Protein AF-A0A7Z7NB72-F1 (afdb_monomer_lite)

Foldseek 3Di:
DDDDDDDDDDDDDDDDDDDPPPPPPPPDPPPPPCPLCVLQAEPEDDPDLQSVLVSVLQVCLSVLVLVVNLLQADQQRLVVQPPVDPVCSVVSSVSSSVVSVQWFNHKYFHYKDWDDDPPPPADVVQQWTKIFTDIRTDTPDDDDVPDDDFARMWIWGDHPPDPDDRIHGHDGHNGD

Structure (mmCIF, N/CA/C/O backbone):
data_AF-A0A7Z7NB72-F1
#
_entry.id   AF-A0A7Z7NB72-F1
#
loop_
_atom_site.group_PDB
_atom_site.id
_atom_site.type_symbol
_atom_site.label_atom_id
_atom_site.label_alt_id
_atom_site.label_comp_id
_atom_site.label_asym_id
_atom_site.label_entity_id
_atom_site.label_seq_id
_atom_site.pdbx_PDB_ins_code
_atom_site.Cartn_x
_atom_site.Cartn_y
_atom_site.Cartn_z
_atom_site.occupancy
_atom_site.B_iso_or_equiv
_atom_site.auth_seq_id
_atom_site.auth_comp_id
_atom_site.auth_asym_id
_atom_site.auth_atom_id
_atom_site.pdbx_PDB_model_num
ATOM 1 N N . MET A 1 1 ? 93.746 -17.803 -23.863 1.00 38.53 1 MET A N 1
ATOM 2 C CA . MET A 1 1 ? 93.577 -16.350 -24.074 1.00 38.53 1 MET A CA 1
ATOM 3 C C . MET A 1 1 ? 92.164 -15.978 -23.646 1.00 38.53 1 MET A C 1
ATOM 5 O O . MET A 1 1 ? 91.247 -16.579 -24.179 1.00 38.53 1 MET A O 1
ATOM 9 N N . LEU A 1 2 ? 92.059 -15.039 -22.692 1.00 42.00 2 LEU A N 1
ATOM 10 C CA . LEU A 1 2 ? 90.871 -14.350 -22.143 1.00 42.00 2 LEU A CA 1
ATOM 11 C C . LEU A 1 2 ? 89.810 -15.223 -21.430 1.00 42.00 2 LEU A C 1
ATOM 13 O O . LEU A 1 2 ? 89.151 -16.027 -22.067 1.00 42.00 2 LEU A O 1
ATOM 17 N N . ASP A 1 3 ? 89.646 -15.233 -20.101 1.00 41.72 3 ASP A N 1
ATOM 18 C CA . ASP A 1 3 ? 89.521 -14.166 -19.077 1.00 41.72 3 ASP A CA 1
ATOM 19 C C . ASP A 1 3 ? 88.129 -13.498 -19.048 1.00 41.72 3 ASP A C 1
ATOM 21 O O . ASP A 1 3 ? 87.806 -12.693 -19.920 1.00 41.72 3 ASP A O 1
ATOM 25 N N . ARG A 1 4 ? 87.311 -13.868 -18.044 1.00 48.84 4 ARG A N 1
ATOM 26 C CA . ARG A 1 4 ? 86.607 -12.980 -17.081 1.00 48.84 4 ARG A CA 1
ATOM 27 C C . ARG A 1 4 ? 85.542 -13.780 -16.307 1.00 48.84 4 ARG A C 1
ATOM 29 O O . ARG A 1 4 ? 84.587 -14.266 -16.890 1.00 48.84 4 ARG A O 1
ATOM 36 N N . TYR A 1 5 ? 85.764 -14.150 -15.047 1.00 45.50 5 TYR A N 1
ATOM 37 C CA . TYR A 1 5 ? 85.642 -13.374 -13.798 1.00 45.50 5 TYR A CA 1
ATOM 38 C C . TYR A 1 5 ? 84.216 -13.225 -13.217 1.00 45.50 5 TYR A C 1
ATOM 40 O O . TYR A 1 5 ? 83.403 -12.456 -13.710 1.00 45.50 5 TYR A O 1
ATOM 48 N N . ARG A 1 6 ? 84.076 -13.841 -12.027 1.00 44.00 6 ARG A N 1
ATOM 49 C CA . ARG A 1 6 ? 83.353 -13.418 -10.805 1.00 44.00 6 ARG A CA 1
ATOM 50 C C . ARG A 1 6 ? 81.825 -13.504 -10.731 1.00 44.00 6 ARG A C 1
ATOM 52 O O . ARG A 1 6 ? 81.113 -12.776 -11.402 1.00 44.00 6 ARG A O 1
ATOM 59 N N . GLY A 1 7 ? 81.360 -14.206 -9.688 1.00 39.31 7 GLY A N 1
ATOM 60 C CA . GLY A 1 7 ? 80.044 -13.920 -9.110 1.00 39.31 7 GLY A CA 1
ATOM 61 C C . GLY A 1 7 ? 79.504 -14.845 -8.014 1.00 39.31 7 GLY A C 1
ATOM 62 O O . GLY A 1 7 ? 78.397 -15.320 -8.166 1.00 39.31 7 GLY A O 1
ATOM 63 N N . ARG A 1 8 ? 80.256 -15.051 -6.920 1.00 44.59 8 ARG A N 1
ATOM 64 C CA . ARG A 1 8 ? 79.807 -15.419 -5.548 1.00 44.59 8 ARG A CA 1
ATOM 65 C C . ARG A 1 8 ? 78.876 -16.635 -5.313 1.00 44.59 8 ARG A C 1
ATOM 67 O O . ARG A 1 8 ? 77.673 -16.599 -5.530 1.00 44.59 8 ARG A O 1
ATOM 74 N N . LEU A 1 9 ? 79.468 -17.624 -4.634 1.00 41.56 9 LEU A N 1
ATOM 75 C CA . LEU A 1 9 ? 78.846 -18.536 -3.665 1.00 41.56 9 LEU A CA 1
ATOM 76 C C . LEU A 1 9 ? 77.970 -17.796 -2.642 1.00 41.56 9 LEU A C 1
ATOM 78 O O . LEU A 1 9 ? 78.471 -16.857 -2.027 1.00 41.56 9 LEU A O 1
ATOM 82 N N . VAL A 1 10 ? 76.779 -18.328 -2.353 1.00 42.00 10 VAL A N 1
ATOM 83 C CA . VAL A 1 10 ? 76.343 -18.642 -0.979 1.00 42.00 10 VAL A CA 1
ATOM 84 C C . VAL A 1 10 ? 75.443 -19.878 -1.038 1.00 42.00 10 VAL A C 1
ATOM 86 O O . VAL A 1 10 ? 74.348 -19.841 -1.592 1.00 42.00 10 VAL A O 1
ATOM 89 N N . ALA A 1 11 ? 75.920 -20.973 -0.451 1.00 40.16 11 ALA A N 1
ATOM 90 C CA . ALA A 1 11 ? 75.100 -22.100 -0.042 1.00 40.16 11 ALA A CA 1
ATOM 91 C C . ALA A 1 11 ? 74.606 -21.838 1.386 1.00 40.16 11 ALA A C 1
ATOM 93 O O . ALA A 1 11 ? 75.428 -21.599 2.267 1.00 40.16 11 ALA A O 1
ATOM 94 N N . ILE A 1 12 ? 73.296 -21.920 1.620 1.00 38.47 12 ILE A N 1
ATOM 95 C CA . ILE A 1 12 ? 72.735 -22.226 2.940 1.00 38.47 12 ILE A CA 1
ATOM 96 C C . ILE A 1 12 ? 71.588 -23.205 2.709 1.00 38.47 12 ILE A C 1
ATOM 98 O O . ILE A 1 12 ? 70.560 -22.861 2.132 1.00 38.47 12 ILE A O 1
ATOM 102 N N . ALA A 1 13 ? 71.799 -24.439 3.153 1.00 42.28 13 ALA A N 1
ATOM 103 C CA . ALA A 1 13 ? 70.762 -25.431 3.352 1.00 42.28 13 ALA A CA 1
ATOM 104 C C . ALA A 1 13 ? 70.458 -25.486 4.851 1.00 42.28 13 ALA A C 1
ATOM 106 O O . ALA A 1 13 ? 71.366 -25.784 5.619 1.00 42.28 13 ALA A O 1
ATOM 107 N N . VAL A 1 14 ? 69.208 -25.242 5.256 1.00 44.94 14 VAL A N 1
ATOM 108 C CA . VAL A 1 14 ? 68.625 -25.800 6.488 1.00 44.94 14 VAL A CA 1
ATOM 109 C C . VAL A 1 14 ? 67.142 -26.069 6.239 1.00 44.94 14 VAL A C 1
ATOM 111 O O . VAL A 1 14 ? 66.425 -25.253 5.666 1.00 44.94 14 VAL A O 1
ATOM 114 N N . ALA A 1 15 ? 66.733 -27.270 6.628 1.00 39.50 15 ALA A N 1
ATOM 115 C CA . ALA A 1 15 ? 65.453 -27.900 6.375 1.00 39.50 15 ALA A CA 1
ATOM 116 C C . ALA A 1 15 ? 64.377 -27.589 7.435 1.00 39.50 15 ALA A C 1
ATOM 118 O O . ALA A 1 15 ? 64.687 -27.215 8.561 1.00 39.50 15 ALA A O 1
ATOM 119 N N . ALA A 1 16 ? 63.142 -27.933 7.047 1.00 38.59 16 ALA A N 1
ATOM 120 C CA . ALA A 1 16 ? 62.007 -28.371 7.867 1.00 38.59 16 ALA A CA 1
ATOM 121 C C . ALA A 1 16 ? 61.227 -27.322 8.684 1.00 38.59 16 ALA A C 1
ATOM 123 O O . ALA A 1 16 ? 61.674 -26.859 9.723 1.00 38.59 16 ALA A O 1
ATOM 124 N N . MET A 1 17 ? 59.957 -27.110 8.321 1.00 37.25 17 MET A N 1
ATOM 125 C CA . MET A 1 17 ? 58.839 -27.677 9.089 1.00 37.25 17 MET A CA 1
ATOM 126 C C . MET A 1 17 ? 57.509 -27.520 8.348 1.00 37.25 17 MET A C 1
ATOM 128 O O . MET A 1 17 ? 57.221 -26.519 7.702 1.00 37.25 17 MET A O 1
ATOM 132 N N . ILE A 1 18 ? 56.727 -28.585 8.452 1.00 46.09 18 ILE A N 1
ATOM 133 C CA . ILE A 1 18 ? 55.396 -28.800 7.906 1.00 46.09 18 ILE A CA 1
ATOM 134 C C . ILE A 1 18 ? 54.395 -27.887 8.620 1.00 46.09 18 ILE A C 1
ATOM 136 O O . ILE A 1 18 ? 54.287 -27.936 9.841 1.00 46.09 18 ILE A O 1
ATOM 140 N N . LEU A 1 19 ? 53.592 -27.148 7.857 1.00 40.88 19 LEU A N 1
ATOM 141 C CA . LEU A 1 19 ? 52.236 -26.784 8.260 1.00 40.88 19 LEU A CA 1
ATOM 142 C C . LEU A 1 19 ? 51.351 -26.868 7.021 1.00 40.88 19 LEU A C 1
ATOM 144 O O . LEU A 1 19 ? 51.209 -25.937 6.232 1.00 40.88 19 LEU A O 1
ATOM 148 N N . SER A 1 20 ? 50.808 -28.066 6.845 1.00 36.78 20 SER A N 1
ATOM 149 C CA . SER A 1 20 ? 49.710 -28.382 5.949 1.00 36.78 20 SER A CA 1
ATOM 150 C C . SER A 1 20 ? 48.506 -27.531 6.354 1.00 36.78 20 SER A C 1
ATOM 152 O O . SER A 1 20 ? 47.710 -27.935 7.199 1.00 36.78 20 SER A O 1
ATOM 154 N N . ILE A 1 21 ? 48.365 -26.335 5.781 1.00 47.28 21 ILE A N 1
ATOM 155 C CA . ILE A 1 21 ? 47.086 -25.630 5.816 1.00 47.28 21 ILE A CA 1
ATOM 156 C C . ILE A 1 21 ? 46.188 -26.394 4.853 1.00 47.28 21 ILE A C 1
ATOM 158 O O . ILE A 1 21 ? 46.214 -26.193 3.639 1.00 47.28 21 ILE A O 1
ATOM 162 N N . GLY A 1 22 ? 45.452 -27.349 5.418 1.00 38.72 22 GLY A N 1
ATOM 163 C CA . GLY A 1 22 ? 44.346 -27.994 4.744 1.00 38.72 22 GLY A CA 1
ATOM 164 C C . GLY A 1 22 ? 43.387 -26.911 4.281 1.00 38.72 22 GLY A C 1
ATOM 165 O O . GLY A 1 22 ? 42.684 -26.302 5.086 1.00 38.72 22 GLY A O 1
ATOM 166 N N . VAL A 1 23 ? 43.355 -26.672 2.972 1.00 39.78 23 VAL A N 1
ATOM 167 C CA . VAL A 1 23 ? 42.199 -26.061 2.330 1.00 39.78 23 VAL A CA 1
ATOM 168 C C . VAL A 1 23 ? 41.102 -27.114 2.409 1.00 39.78 23 VAL A C 1
ATOM 170 O O . VAL A 1 23 ? 40.887 -27.901 1.491 1.00 39.78 23 VAL A O 1
ATOM 173 N N . SER A 1 24 ? 40.435 -27.163 3.558 1.00 42.28 24 SER A N 1
ATOM 174 C CA . SER A 1 24 ? 39.128 -27.783 3.680 1.00 42.28 24 SER A CA 1
ATOM 175 C C . SER A 1 24 ? 38.168 -26.907 2.886 1.00 42.28 24 SER A C 1
ATOM 177 O O . SER A 1 24 ? 37.484 -26.045 3.432 1.00 42.28 24 SER A O 1
ATOM 179 N N . ALA A 1 25 ? 38.153 -27.100 1.566 1.00 43.03 25 ALA A N 1
ATOM 180 C CA . ALA A 1 25 ? 37.029 -26.721 0.736 1.00 43.03 25 ALA A CA 1
ATOM 181 C C . ALA A 1 25 ? 35.843 -27.572 1.207 1.00 43.03 25 ALA A C 1
ATOM 183 O O . ALA A 1 25 ? 35.620 -28.688 0.741 1.00 43.03 25 ALA A O 1
ATOM 184 N N . LEU A 1 26 ? 35.128 -27.055 2.207 1.00 40.53 26 LEU A N 1
ATOM 185 C CA . LEU A 1 26 ? 33.840 -27.561 2.650 1.00 40.53 26 LEU A CA 1
ATOM 186 C C . LEU A 1 26 ? 32.840 -27.364 1.506 1.00 40.53 26 LEU A C 1
ATOM 188 O O . LEU A 1 26 ? 32.118 -26.375 1.418 1.00 40.53 26 LEU A O 1
ATOM 192 N N . LEU A 1 27 ? 32.798 -28.353 0.618 1.00 45.72 27 LEU A N 1
ATOM 193 C CA . LEU A 1 27 ? 31.614 -28.719 -0.144 1.00 45.72 27 LEU A CA 1
ATOM 194 C C . LEU A 1 27 ? 30.562 -29.245 0.842 1.00 45.72 27 LEU A C 1
ATOM 196 O O . LEU A 1 27 ? 30.427 -30.448 1.014 1.00 45.72 27 LEU A O 1
ATOM 200 N N . ALA A 1 28 ? 29.847 -28.350 1.522 1.00 41.38 28 ALA A N 1
ATOM 201 C CA . ALA A 1 28 ? 28.550 -28.636 2.139 1.00 41.38 28 ALA A CA 1
ATOM 202 C C . ALA A 1 28 ? 27.956 -27.346 2.701 1.00 41.38 28 ALA A C 1
ATOM 204 O O . ALA A 1 28 ? 28.015 -27.045 3.888 1.00 41.38 28 ALA A O 1
ATOM 205 N N . GLY A 1 29 ? 27.345 -26.591 1.810 1.00 30.12 29 GLY A N 1
ATOM 206 C CA . GLY A 1 29 ? 26.432 -25.535 2.172 1.00 30.12 29 GLY A CA 1
ATOM 207 C C . GLY A 1 29 ? 25.685 -25.183 0.916 1.00 30.12 29 GLY A C 1
ATOM 208 O O . GLY A 1 29 ? 26.045 -24.227 0.240 1.00 30.12 29 GLY A O 1
ATOM 209 N N . ARG A 1 30 ? 24.653 -25.966 0.576 1.00 40.97 30 ARG A N 1
ATOM 210 C CA . ARG A 1 30 ? 23.494 -25.372 -0.090 1.00 40.97 30 ARG A CA 1
ATOM 211 C C . ARG A 1 30 ? 23.174 -24.158 0.767 1.00 40.97 30 ARG A C 1
ATOM 213 O O . ARG A 1 30 ? 22.673 -24.336 1.875 1.00 40.97 30 ARG A O 1
ATOM 220 N N . GLY A 1 31 ? 23.600 -22.978 0.316 1.00 33.91 31 GLY A N 1
ATOM 221 C CA . GLY A 1 31 ? 23.213 -21.731 0.938 1.00 33.91 31 GLY A CA 1
ATOM 222 C C . GLY A 1 31 ? 21.714 -21.844 1.056 1.00 33.91 31 GLY A C 1
ATOM 223 O O . GLY A 1 31 ? 21.048 -22.080 0.044 1.00 33.91 31 GLY A O 1
ATOM 224 N N . ALA A 1 32 ? 21.207 -21.850 2.289 1.00 36.38 32 ALA A N 1
ATOM 225 C CA . ALA A 1 32 ? 19.787 -21.688 2.492 1.00 36.38 32 ALA A CA 1
ATOM 226 C C . ALA A 1 32 ? 19.432 -20.496 1.609 1.00 36.38 32 ALA A C 1
ATOM 228 O O . ALA A 1 32 ? 20.029 -19.428 1.780 1.00 36.38 32 ALA A O 1
ATOM 229 N N . ALA A 1 33 ? 18.605 -20.720 0.581 1.00 42.66 33 ALA A N 1
ATOM 230 C CA . ALA A 1 33 ? 18.059 -19.617 -0.181 1.00 42.66 33 ALA A CA 1
ATOM 231 C C . ALA A 1 33 ? 17.590 -18.633 0.886 1.00 42.66 33 ALA A C 1
ATOM 233 O O . ALA A 1 33 ? 16.880 -19.051 1.810 1.00 42.66 33 ALA A O 1
ATOM 234 N N . ALA A 1 34 ? 18.106 -17.399 0.854 1.00 49.25 34 ALA A N 1
ATOM 235 C CA . ALA A 1 34 ? 17.617 -16.374 1.759 1.00 49.25 34 ALA A CA 1
ATOM 236 C C . ALA A 1 34 ? 16.083 -16.477 1.737 1.00 49.25 34 ALA A C 1
ATOM 238 O O . ALA A 1 34 ? 15.551 -16.732 0.647 1.00 49.25 34 ALA A O 1
ATOM 239 N N . PRO A 1 35 ? 15.386 -16.394 2.891 1.00 55.00 35 PRO A N 1
ATOM 240 C CA . PRO A 1 35 ? 13.925 -16.421 2.887 1.00 55.00 35 PRO A CA 1
ATOM 241 C C . PRO A 1 35 ? 13.476 -15.508 1.754 1.00 55.00 35 PRO A C 1
ATOM 243 O O . PRO A 1 35 ? 14.032 -14.415 1.618 1.00 55.00 35 PRO A O 1
ATOM 246 N N . ALA A 1 36 ? 12.608 -16.000 0.873 1.00 69.12 36 ALA A N 1
ATOM 247 C CA . ALA A 1 36 ? 12.383 -15.406 -0.439 1.00 69.12 36 ALA A CA 1
ATOM 248 C C . ALA A 1 36 ? 12.017 -13.917 -0.323 1.00 69.12 36 ALA A C 1
ATOM 250 O O . ALA A 1 36 ? 12.324 -13.146 -1.216 1.00 69.12 36 ALA A O 1
ATOM 251 N N . CYS A 1 37 ? 11.465 -13.496 0.819 1.00 79.06 37 CYS A N 1
ATOM 252 C CA . CYS A 1 37 ? 11.130 -12.111 1.144 1.00 79.06 37 CYS A CA 1
ATOM 253 C C . CYS A 1 37 ? 12.066 -11.396 2.158 1.00 79.06 37 CYS A C 1
ATOM 255 O O . CYS A 1 37 ? 11.710 -10.320 2.622 1.00 79.06 37 CYS A O 1
ATOM 257 N N . ALA A 1 38 ? 13.190 -11.968 2.608 1.00 79.31 38 ALA A N 1
ATOM 258 C CA . ALA A 1 38 ? 14.112 -11.367 3.595 1.00 79.31 38 ALA A CA 1
ATOM 259 C C . ALA A 1 38 ? 13.433 -10.770 4.859 1.00 79.31 38 ALA A C 1
ATOM 261 O O . ALA A 1 38 ? 13.739 -9.653 5.275 1.00 79.31 38 ALA A O 1
ATOM 262 N N . ASN A 1 39 ? 12.481 -11.495 5.463 1.00 78.06 39 ASN A N 1
ATOM 263 C CA . ASN A 1 39 ? 11.633 -11.020 6.576 1.00 78.06 39 ASN A CA 1
ATOM 264 C C . ASN A 1 39 ? 10.830 -9.736 6.270 1.00 78.06 39 ASN A C 1
ATOM 266 O O . ASN A 1 39 ? 10.411 -9.030 7.182 1.00 78.06 39 ASN A O 1
ATOM 270 N N . GLY A 1 40 ? 10.607 -9.431 4.991 1.00 83.62 40 GLY A N 1
ATOM 271 C CA . GLY A 1 40 ? 9.853 -8.266 4.542 1.00 83.62 40 GLY A CA 1
ATOM 272 C C . GLY A 1 40 ? 10.633 -6.948 4.558 1.00 83.62 40 GLY A C 1
ATOM 273 O O . GLY A 1 40 ? 10.030 -5.883 4.418 1.00 83.62 40 GLY A O 1
ATOM 274 N N . GLN A 1 41 ? 11.957 -6.985 4.736 1.00 87.31 41 GLN A N 1
ATOM 275 C CA . GLN A 1 41 ? 12.767 -5.771 4.712 1.00 87.31 41 GLN A CA 1
ATOM 276 C C . GLN A 1 41 ? 12.880 -5.237 3.281 1.00 87.31 41 GLN A C 1
ATOM 278 O O . GLN A 1 41 ? 13.446 -5.900 2.419 1.00 87.31 41 GLN A O 1
ATOM 283 N N . SER A 1 42 ? 12.349 -4.040 3.036 1.00 89.00 42 SER A N 1
ATOM 284 C CA . SER A 1 42 ? 12.426 -3.368 1.733 1.00 89.00 42 SER A CA 1
ATOM 285 C C . SER A 1 42 ? 13.872 -3.036 1.348 1.00 89.00 42 SER A C 1
ATOM 287 O O . SER A 1 42 ? 14.618 -2.513 2.176 1.00 89.00 42 SER A O 1
ATOM 289 N N . ASP A 1 43 ? 14.229 -3.254 0.079 1.00 90.75 43 ASP A N 1
ATOM 290 C CA . ASP A 1 43 ? 15.464 -2.725 -0.527 1.00 90.75 43 ASP A CA 1
ATOM 291 C C . ASP A 1 43 ? 15.221 -1.414 -1.280 1.00 90.75 43 ASP A C 1
ATOM 293 O O . ASP A 1 43 ? 16.164 -0.683 -1.593 1.00 90.75 43 ASP A O 1
ATOM 297 N N . ALA A 1 44 ? 13.959 -1.123 -1.612 1.00 88.81 44 ALA A N 1
ATOM 298 C CA . ALA A 1 44 ? 13.609 0.097 -2.316 1.00 88.81 44 ALA A CA 1
ATOM 299 C C . ALA A 1 44 ? 14.034 1.324 -1.494 1.00 88.81 44 ALA A C 1
ATOM 301 O O . ALA A 1 44 ? 13.769 1.409 -0.294 1.00 88.81 44 ALA A O 1
ATOM 302 N N . SER A 1 45 ? 14.682 2.275 -2.166 1.00 90.00 45 SER A N 1
ATOM 303 C CA . SER A 1 45 ? 15.084 3.569 -1.612 1.00 90.00 45 SER A CA 1
ATOM 304 C C . SER A 1 45 ? 14.156 4.647 -2.179 1.00 90.00 45 SER A C 1
ATOM 306 O O . SER A 1 45 ? 14.439 5.160 -3.263 1.00 90.00 45 SER A O 1
ATOM 308 N N . PRO A 1 46 ? 13.022 4.944 -1.518 1.00 88.38 46 PRO A N 1
ATOM 309 C CA . PRO A 1 46 ? 12.032 5.878 -2.036 1.00 88.38 46 PRO A CA 1
ATOM 310 C C . PRO A 1 46 ? 12.618 7.288 -2.165 1.00 88.38 46 PRO A C 1
ATOM 312 O O . PRO A 1 46 ? 13.234 7.822 -1.245 1.00 88.38 46 PRO A O 1
ATOM 315 N N . THR A 1 47 ? 12.398 7.900 -3.321 1.00 87.00 47 THR A N 1
ATOM 316 C CA . THR A 1 47 ? 12.867 9.243 -3.689 1.00 87.00 47 THR A CA 1
ATOM 317 C C . THR A 1 47 ? 11.773 10.306 -3.579 1.00 87.00 47 THR A C 1
ATOM 319 O O . THR A 1 47 ? 12.061 11.504 -3.580 1.00 87.00 47 THR A O 1
ATOM 322 N N . GLY A 1 48 ? 10.514 9.882 -3.442 1.00 86.31 48 GLY A N 1
ATOM 323 C CA . GLY A 1 48 ? 9.353 10.756 -3.316 1.00 86.31 48 GLY A CA 1
ATOM 324 C C . GLY A 1 48 ? 8.292 10.197 -2.371 1.00 86.31 48 GLY A C 1
ATOM 325 O O . GLY A 1 48 ? 8.290 9.016 -2.027 1.00 86.31 48 GLY A O 1
ATOM 326 N N . LYS A 1 49 ? 7.347 11.053 -1.959 1.00 86.75 49 LYS A N 1
ATOM 327 C CA . LYS A 1 49 ? 6.308 10.676 -0.985 1.00 86.75 49 LYS A CA 1
ATOM 328 C C . LYS A 1 49 ? 5.393 9.540 -1.477 1.00 86.75 49 LYS A C 1
ATOM 330 O O . LYS A 1 49 ? 4.951 8.740 -0.659 1.00 86.75 49 LYS A O 1
ATOM 335 N N . GLY A 1 50 ? 5.117 9.461 -2.784 1.00 87.88 50 GLY A N 1
ATOM 336 C CA . GLY A 1 50 ? 4.323 8.374 -3.377 1.00 87.88 50 GLY A CA 1
ATOM 337 C C . GLY A 1 50 ? 5.034 7.016 -3.323 1.00 87.88 50 GLY A C 1
ATOM 338 O O . GLY A 1 50 ? 4.416 5.991 -3.064 1.00 87.88 50 GLY A O 1
ATOM 339 N N . GLU A 1 51 ? 6.360 7.001 -3.458 1.00 91.06 51 GLU A N 1
ATOM 340 C CA . GLU A 1 51 ? 7.156 5.783 -3.272 1.00 91.06 51 GLU A CA 1
ATOM 341 C C . GLU A 1 51 ? 7.221 5.406 -1.786 1.00 91.06 51 GLU A C 1
ATOM 343 O O . GLU A 1 51 ? 7.062 4.240 -1.425 1.00 91.06 51 GLU A O 1
ATOM 348 N N . GLN A 1 52 ? 7.387 6.406 -0.912 1.00 92.06 52 GLN A N 1
ATOM 349 C CA . GLN A 1 52 ? 7.456 6.216 0.536 1.00 92.06 52 GLN A CA 1
ATOM 350 C C . GLN A 1 52 ? 6.181 5.573 1.098 1.00 92.06 52 GLN A C 1
ATOM 352 O O . GLN A 1 52 ? 6.289 4.630 1.878 1.00 92.06 52 GLN A O 1
ATOM 357 N N . VAL A 1 53 ? 4.983 6.008 0.674 1.00 92.75 53 VAL A N 1
ATOM 358 C CA . VAL A 1 53 ? 3.734 5.389 1.159 1.00 92.75 53 VAL A CA 1
ATOM 359 C C . VAL A 1 53 ? 3.653 3.907 0.789 1.00 92.75 53 VAL A C 1
ATOM 361 O O . VAL A 1 53 ? 3.217 3.096 1.601 1.00 92.75 53 VAL A O 1
ATOM 364 N N . ILE A 1 54 ? 4.124 3.517 -0.398 1.00 94.12 54 ILE A N 1
ATOM 365 C CA . ILE A 1 54 ? 4.131 2.111 -0.816 1.00 94.12 54 ILE A CA 1
ATOM 366 C C . ILE A 1 54 ? 5.055 1.296 0.101 1.00 94.12 54 ILE A C 1
ATOM 368 O O . ILE A 1 54 ? 4.662 0.228 0.573 1.00 94.12 54 ILE A O 1
ATOM 372 N N . VAL A 1 55 ? 6.256 1.806 0.398 1.00 94.50 55 VAL A N 1
ATOM 373 C CA . VAL A 1 55 ? 7.195 1.147 1.323 1.00 94.50 55 VAL A CA 1
ATOM 374 C C . VAL A 1 55 ? 6.592 1.017 2.723 1.00 94.50 55 VAL A C 1
ATOM 376 O O . VAL A 1 55 ? 6.617 -0.071 3.301 1.00 94.50 55 VAL A O 1
ATOM 379 N N . ASP A 1 56 ? 6.018 2.093 3.260 1.00 94.50 56 ASP A N 1
ATOM 380 C CA . ASP A 1 56 ? 5.450 2.099 4.610 1.00 94.50 56 ASP A CA 1
ATOM 381 C C . ASP A 1 56 ? 4.212 1.201 4.729 1.00 94.50 56 ASP A C 1
ATOM 383 O O . ASP A 1 56 ? 4.046 0.503 5.733 1.00 94.50 56 ASP A O 1
ATOM 387 N N . TYR A 1 57 ? 3.390 1.138 3.680 1.00 95.56 57 TYR A N 1
ATOM 388 C CA . TYR A 1 57 ? 2.269 0.209 3.587 1.00 95.56 57 TYR A CA 1
ATOM 389 C C . TYR A 1 57 ? 2.731 -1.246 3.708 1.00 95.56 57 TYR A C 1
ATOM 391 O O . TYR A 1 57 ? 2.234 -1.983 4.563 1.00 95.56 57 TYR A O 1
ATOM 399 N N . PHE A 1 58 ? 3.717 -1.668 2.910 1.00 95.25 58 PHE A N 1
ATOM 400 C CA . PHE A 1 58 ? 4.209 -3.046 2.976 1.00 95.25 58 PHE A CA 1
ATOM 401 C C . PHE A 1 58 ? 4.970 -3.339 4.268 1.00 95.25 58 PHE A C 1
ATOM 403 O O . PHE A 1 58 ? 4.852 -4.440 4.804 1.00 95.25 58 PHE A O 1
ATOM 410 N N . LYS A 1 59 ? 5.668 -2.351 4.835 1.00 95.50 59 LYS A N 1
ATOM 411 C CA . LYS A 1 59 ? 6.258 -2.460 6.174 1.00 95.50 59 LYS A CA 1
ATOM 412 C C . LYS A 1 59 ? 5.189 -2.729 7.237 1.00 95.50 59 LYS A C 1
ATOM 414 O O . LYS A 1 59 ? 5.370 -3.623 8.062 1.00 95.50 59 LYS A O 1
ATOM 419 N N . ALA A 1 60 ? 4.069 -2.008 7.206 1.00 95.94 60 ALA A N 1
ATOM 420 C CA . ALA A 1 60 ? 2.952 -2.233 8.121 1.00 95.94 60 ALA A CA 1
ATOM 421 C C . ALA A 1 60 ? 2.319 -3.623 7.923 1.00 95.94 60 ALA A C 1
ATOM 423 O O . ALA A 1 60 ? 2.089 -4.334 8.902 1.00 95.94 60 ALA A O 1
ATOM 424 N N . VAL A 1 61 ? 2.131 -4.062 6.670 1.00 95.06 61 VAL A N 1
ATOM 425 C CA . VAL A 1 61 ? 1.654 -5.421 6.347 1.00 95.06 61 VAL A CA 1
ATOM 426 C C . VAL A 1 61 ? 2.585 -6.497 6.917 1.00 95.06 61 VAL A C 1
ATOM 428 O O . VAL A 1 61 ? 2.104 -7.430 7.562 1.00 95.06 61 VAL A O 1
ATOM 431 N N . ASN A 1 62 ? 3.902 -6.360 6.734 1.00 94.69 62 ASN A N 1
ATOM 432 C CA . ASN A 1 62 ? 4.897 -7.311 7.245 1.00 94.69 62 ASN A CA 1
ATOM 433 C C . ASN A 1 62 ? 4.941 -7.355 8.777 1.00 94.69 62 ASN A C 1
ATOM 435 O O . ASN A 1 62 ? 5.114 -8.424 9.356 1.00 94.69 62 ASN A O 1
ATOM 439 N N . ASN A 1 63 ? 4.724 -6.213 9.432 1.00 95.56 63 ASN A N 1
ATOM 440 C CA . ASN A 1 63 ? 4.623 -6.115 10.890 1.00 95.56 63 ASN A CA 1
ATOM 441 C C . ASN A 1 63 ? 3.260 -6.569 11.439 1.00 95.56 63 ASN A C 1
ATOM 443 O O . ASN A 1 63 ? 3.046 -6.510 12.648 1.00 95.56 63 ASN A O 1
ATOM 447 N N . GLN A 1 64 ? 2.335 -6.998 10.571 1.00 95.38 64 GLN A N 1
ATOM 448 C CA . GLN A 1 64 ? 0.949 -7.337 10.912 1.00 95.38 64 GLN A CA 1
ATOM 449 C C . GLN A 1 64 ? 0.169 -6.178 11.563 1.00 95.38 64 GLN A C 1
ATOM 451 O O . GLN A 1 64 ? -0.877 -6.392 12.179 1.00 95.38 64 GLN A O 1
ATOM 456 N N . ASP A 1 65 ? 0.641 -4.941 11.385 1.00 96.94 65 ASP A N 1
ATOM 457 C CA . ASP A 1 65 ? -0.036 -3.719 11.811 1.00 96.94 65 ASP A CA 1
ATOM 458 C C . ASP A 1 65 ? -1.040 -3.288 10.734 1.00 96.94 65 ASP A C 1
ATOM 460 O O . ASP A 1 65 ? -0.840 -2.350 9.955 1.00 96.94 65 ASP A O 1
ATOM 464 N N . TYR A 1 66 ? -2.133 -4.045 10.648 1.00 96.12 66 TYR A N 1
ATOM 465 C CA . TYR A 1 66 ? -3.134 -3.852 9.602 1.00 96.12 66 TYR A CA 1
ATOM 466 C C . TYR A 1 66 ? -3.942 -2.564 9.764 1.00 96.12 66 TYR A C 1
ATOM 468 O O 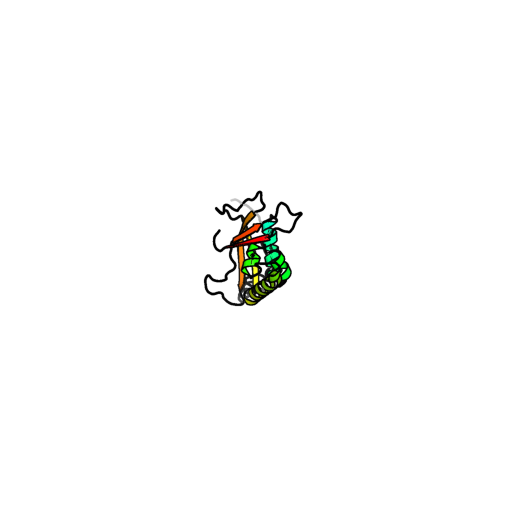. TYR A 1 66 ? -4.472 -2.073 8.772 1.00 96.12 66 TYR A O 1
ATOM 476 N N . ALA A 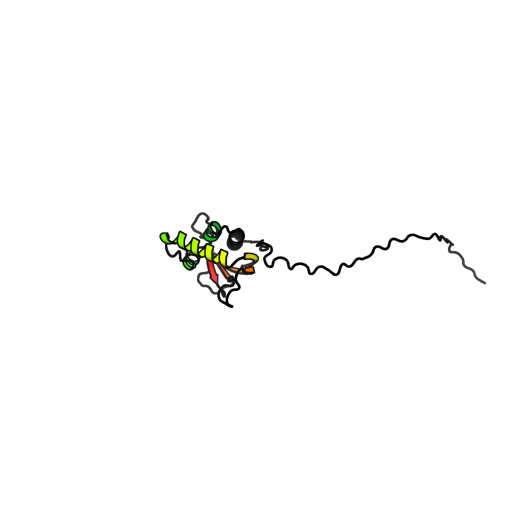1 67 ? -4.009 -1.994 10.970 1.00 95.44 67 ALA A N 1
ATOM 477 C CA . ALA A 1 67 ? -4.641 -0.696 11.188 1.00 95.44 67 ALA A CA 1
ATOM 478 C C . ALA A 1 67 ? -3.836 0.418 10.504 1.00 95.44 67 ALA A C 1
ATOM 480 O O . ALA A 1 67 ? -4.401 1.216 9.754 1.00 95.44 67 ALA A O 1
ATOM 481 N N . THR A 1 68 ? -2.512 0.420 10.680 1.00 95.31 68 THR A N 1
ATOM 482 C CA . THR A 1 68 ? -1.624 1.357 9.980 1.00 95.31 68 THR A CA 1
ATOM 483 C C . THR A 1 68 ? -1.631 1.110 8.470 1.00 95.31 68 THR A C 1
ATOM 485 O O . THR A 1 68 ? -1.776 2.055 7.697 1.00 95.31 68 THR A O 1
ATOM 488 N N . ALA A 1 69 ? -1.564 -0.153 8.029 1.00 95.19 69 ALA A N 1
ATOM 489 C CA . ALA A 1 69 ? -1.623 -0.490 6.603 1.00 95.19 69 ALA A CA 1
ATOM 490 C C . ALA A 1 69 ? -2.932 -0.012 5.942 1.00 95.19 69 ALA A C 1
ATOM 492 O O . ALA A 1 69 ? -2.907 0.554 4.852 1.00 95.19 69 ALA A O 1
ATOM 493 N N . TRP A 1 70 ? -4.069 -0.179 6.622 1.00 95.25 70 TRP A N 1
ATOM 494 C CA . TRP A 1 70 ? -5.372 0.335 6.189 1.00 95.25 70 TRP A CA 1
ATOM 495 C C . TRP A 1 70 ? -5.401 1.863 6.091 1.00 95.25 70 TRP A C 1
ATOM 497 O O . TRP A 1 70 ? -6.005 2.422 5.172 1.00 95.25 70 TRP A O 1
ATOM 507 N N . GLY A 1 71 ? -4.696 2.544 6.999 1.00 93.31 71 GLY A N 1
ATOM 508 C CA . GLY A 1 71 ? -4.502 3.993 6.987 1.00 93.31 71 GLY A CA 1
ATOM 509 C C . GLY A 1 71 ? -3.921 4.522 5.674 1.00 93.31 71 GLY A C 1
ATOM 510 O O . GLY A 1 71 ? -4.357 5.570 5.209 1.00 93.31 71 GLY A O 1
ATOM 511 N N . TYR A 1 72 ? -3.024 3.766 5.034 1.00 94.31 72 TYR A N 1
ATOM 512 C CA . TYR A 1 72 ? -2.418 4.130 3.747 1.00 94.31 72 TYR A CA 1
ATOM 513 C C . TYR A 1 72 ? -3.317 3.886 2.530 1.00 94.31 72 TYR A C 1
ATOM 515 O O . TYR A 1 72 ? -2.991 4.329 1.427 1.00 94.31 72 TYR A O 1
ATOM 523 N N . LEU A 1 73 ? -4.445 3.190 2.696 1.00 92.81 73 LEU A N 1
ATOM 524 C CA . LEU A 1 73 ? -5.388 2.943 1.612 1.00 92.81 73 LEU A CA 1
ATOM 525 C C . LEU A 1 73 ? -6.365 4.109 1.480 1.00 92.81 73 LEU A C 1
ATOM 527 O O . LEU A 1 73 ? -7.052 4.479 2.433 1.00 92.81 73 LEU A O 1
ATOM 531 N N . GLY A 1 74 ? -6.474 4.647 0.271 1.00 91.19 74 GLY A N 1
ATOM 532 C CA . GLY A 1 74 ? -7.494 5.621 -0.086 1.00 91.19 74 GLY A CA 1
ATOM 533 C C . GLY A 1 74 ? -8.879 4.989 -0.210 1.00 91.19 74 GLY A C 1
ATOM 534 O O . GLY A 1 74 ? -9.035 3.769 -0.281 1.00 91.19 74 GLY A O 1
ATOM 535 N N . ARG A 1 75 ? -9.910 5.837 -0.280 1.00 88.94 75 ARG A N 1
ATOM 536 C CA . ARG A 1 75 ? -11.325 5.420 -0.286 1.00 88.94 75 ARG A CA 1
ATOM 537 C C . ARG A 1 75 ? -11.649 4.366 -1.349 1.00 88.94 75 ARG A C 1
ATOM 539 O O . ARG A 1 75 ? -12.340 3.397 -1.056 1.00 88.94 75 ARG A O 1
ATOM 546 N N . GLN A 1 76 ? -11.139 4.552 -2.566 1.00 88.44 76 GLN A N 1
ATOM 547 C CA . GLN A 1 76 ? -11.332 3.621 -3.683 1.00 88.44 76 GLN A CA 1
ATOM 548 C C . GLN A 1 76 ? -10.775 2.229 -3.356 1.00 88.44 76 GLN A C 1
ATOM 550 O O . GLN A 1 76 ? -11.467 1.229 -3.527 1.00 88.44 76 GLN A O 1
ATOM 555 N N . MET A 1 77 ? -9.565 2.165 -2.799 1.00 91.31 77 MET A N 1
ATOM 556 C CA . MET A 1 77 ? -8.935 0.903 -2.428 1.00 91.31 77 MET A CA 1
ATOM 557 C C . MET A 1 77 ? -9.635 0.244 -1.231 1.00 91.31 77 MET A C 1
ATOM 559 O O . MET A 1 77 ? -9.884 -0.959 -1.251 1.00 91.31 77 MET A O 1
ATOM 563 N N . ARG A 1 78 ? -10.046 1.022 -0.221 1.00 93.25 78 ARG A N 1
ATOM 564 C CA . ARG A 1 78 ? -10.832 0.522 0.923 1.00 93.25 78 ARG A CA 1
ATOM 565 C C . ARG A 1 78 ? -12.179 -0.071 0.503 1.00 93.25 78 ARG A C 1
ATOM 567 O O . ARG A 1 78 ? -12.599 -1.091 1.051 1.00 93.25 78 ARG A O 1
ATOM 574 N N . ALA A 1 79 ? -12.828 0.507 -0.508 1.00 91.94 79 ALA A N 1
ATOM 575 C CA . ALA A 1 79 ? -14.086 -0.008 -1.044 1.00 91.94 79 ALA A CA 1
ATOM 576 C C . ALA A 1 79 ? -13.958 -1.440 -1.597 1.00 91.94 79 ALA A C 1
ATOM 578 O O . ALA A 1 79 ? -14.908 -2.212 -1.478 1.00 91.94 79 ALA A O 1
ATOM 579 N N . THR A 1 80 ? -12.785 -1.839 -2.111 1.00 90.88 80 THR A N 1
ATOM 580 C CA . THR A 1 80 ? -12.540 -3.222 -2.578 1.00 90.88 80 THR A CA 1
ATOM 581 C C . THR A 1 80 ? -12.627 -4.265 -1.458 1.00 90.88 80 THR A C 1
ATOM 583 O O . THR A 1 80 ? -12.906 -5.431 -1.724 1.00 90.88 80 THR A O 1
ATOM 586 N N . TYR A 1 81 ? -12.457 -3.839 -0.203 1.00 91.56 81 TYR A N 1
ATOM 587 C CA . TYR A 1 81 ? -12.598 -4.678 0.988 1.00 91.56 81 TYR A CA 1
ATOM 588 C C . TYR A 1 81 ? -13.966 -4.530 1.670 1.00 91.56 81 TYR A C 1
ATOM 590 O O . TYR A 1 81 ? -14.188 -5.139 2.712 1.00 91.56 81 TYR A O 1
ATOM 598 N N . GLY A 1 82 ? -14.893 -3.756 1.091 1.00 91.56 82 GLY A N 1
ATOM 599 C CA . GLY A 1 82 ? -16.260 -3.580 1.596 1.00 91.56 82 GLY A CA 1
ATOM 600 C C . GLY A 1 82 ? -16.525 -2.270 2.347 1.00 91.56 82 GLY A C 1
ATOM 601 O O . GLY A 1 82 ? -17.670 -2.008 2.709 1.00 91.56 82 GLY A O 1
ATOM 602 N N . ALA A 1 83 ? -15.524 -1.401 2.530 1.00 93.94 83 ALA A N 1
ATOM 603 C CA . ALA A 1 83 ? -15.696 -0.093 3.175 1.00 93.94 83 ALA A CA 1
ATOM 604 C C . ALA A 1 83 ? -16.258 0.965 2.203 1.00 93.94 83 ALA A C 1
ATOM 606 O O . ALA A 1 83 ? -15.597 1.944 1.857 1.00 93.94 83 ALA A O 1
ATOM 607 N N . ILE A 1 84 ? -17.488 0.759 1.725 1.00 92.81 84 ILE A N 1
ATOM 608 C CA . ILE A 1 84 ? -18.164 1.668 0.778 1.00 92.81 84 ILE A CA 1
ATOM 609 C C . ILE A 1 84 ? -18.775 2.907 1.462 1.00 92.81 84 ILE A C 1
ATOM 611 O O . ILE A 1 84 ? -19.100 3.891 0.796 1.00 92.81 84 ILE A O 1
ATOM 615 N N . SER A 1 85 ? -18.903 2.890 2.792 1.00 91.44 85 SER A N 1
ATOM 616 C CA . SER A 1 85 ? -19.393 4.004 3.612 1.00 91.44 85 SER A CA 1
ATOM 617 C C . SER A 1 85 ? -18.642 4.088 4.953 1.00 91.44 85 SER A C 1
ATOM 619 O O . SER A 1 85 ? -18.060 3.087 5.374 1.00 91.44 85 SER A O 1
ATOM 621 N N . PRO A 1 86 ? -18.670 5.236 5.666 1.00 90.06 86 PRO A N 1
ATOM 622 C CA . PRO A 1 86 ? -18.001 5.372 6.966 1.00 90.06 86 PRO A CA 1
ATOM 623 C C . PRO A 1 86 ? -18.461 4.349 8.012 1.00 90.06 86 PRO A C 1
ATOM 625 O O . PRO A 1 86 ? -17.659 3.889 8.816 1.00 90.06 86 PRO A O 1
ATOM 628 N N . ALA A 1 87 ? -19.737 3.951 7.974 1.00 94.25 87 ALA A N 1
ATOM 629 C CA . ALA A 1 87 ? -20.288 2.946 8.883 1.00 94.25 87 ALA A CA 1
ATOM 630 C C . ALA A 1 87 ? -19.692 1.543 8.665 1.00 94.25 87 ALA A C 1
ATOM 632 O O . ALA A 1 87 ? -19.739 0.718 9.569 1.00 94.25 87 ALA A O 1
ATOM 633 N N . GLN A 1 88 ? -19.125 1.283 7.484 1.00 94.94 88 GLN A N 1
ATOM 634 C CA . GLN A 1 88 ? -18.549 -0.006 7.090 1.00 94.94 88 GLN A CA 1
ATOM 635 C C . GLN A 1 88 ? -17.013 0.003 7.099 1.00 94.94 88 GLN A C 1
ATOM 637 O O . GLN A 1 88 ? -16.402 -0.981 6.687 1.00 94.94 88 GLN A O 1
ATOM 642 N N . ASP A 1 89 ? -16.360 1.086 7.544 1.00 93.19 89 ASP A N 1
ATOM 643 C CA . ASP A 1 89 ? -14.888 1.162 7.539 1.00 93.19 89 ASP A CA 1
ATOM 644 C C . ASP A 1 89 ? -14.266 0.077 8.434 1.00 93.19 89 ASP A C 1
ATOM 646 O O . ASP A 1 89 ? -13.318 -0.592 8.025 1.00 93.19 89 ASP A O 1
ATOM 650 N N . ALA A 1 90 ? -14.872 -0.189 9.598 1.00 95.50 90 ALA A N 1
ATOM 651 C CA . ALA A 1 90 ? -14.440 -1.253 10.505 1.00 95.50 90 ALA A CA 1
ATOM 652 C C . ALA A 1 90 ? -14.598 -2.660 9.895 1.00 95.50 90 ALA A C 1
ATOM 654 O O . ALA A 1 90 ? -13.709 -3.504 10.041 1.00 95.50 90 ALA A O 1
ATOM 655 N N . ASP A 1 91 ? -15.694 -2.904 9.172 1.00 95.75 91 ASP A N 1
ATOM 656 C CA . ASP A 1 91 ? -15.927 -4.173 8.474 1.00 95.75 91 ASP A CA 1
ATOM 657 C C . ASP A 1 91 ? -14.906 -4.371 7.346 1.00 95.75 91 ASP A C 1
ATOM 659 O O . ASP A 1 91 ? -14.334 -5.455 7.196 1.00 95.75 91 ASP A O 1
ATOM 663 N N . GLY A 1 92 ? -14.613 -3.304 6.597 1.00 95.56 92 GLY A N 1
ATOM 664 C CA . GLY A 1 92 ? -13.582 -3.309 5.565 1.00 95.56 92 GLY A CA 1
ATOM 665 C C . GLY A 1 92 ? -12.188 -3.581 6.126 1.00 95.56 92 GLY A C 1
ATOM 666 O O . GLY A 1 92 ? -11.482 -4.442 5.601 1.00 95.56 92 GLY A O 1
ATOM 667 N N . LEU A 1 93 ? -11.818 -2.935 7.237 1.00 96.50 93 LEU A N 1
ATOM 668 C CA . LEU A 1 93 ? -10.561 -3.200 7.943 1.00 96.50 93 LEU A CA 1
ATOM 669 C C . LEU A 1 93 ? -10.466 -4.666 8.395 1.00 96.50 93 LEU A C 1
ATOM 671 O O . LEU A 1 93 ? -9.409 -5.290 8.267 1.00 96.50 93 LEU A O 1
ATOM 675 N N . SER A 1 94 ? -11.561 -5.238 8.901 1.00 97.00 94 SER A N 1
ATOM 676 C CA . SER A 1 94 ? -11.620 -6.650 9.298 1.00 97.00 94 SER A CA 1
ATOM 677 C C . SER A 1 94 ? -11.407 -7.586 8.100 1.00 97.00 94 SER A C 1
ATOM 679 O O . SER A 1 94 ? -10.576 -8.500 8.158 1.00 97.00 94 SER A O 1
ATOM 681 N N . SER A 1 95 ? -12.085 -7.316 6.979 1.00 95.25 95 SER A N 1
ATOM 682 C CA . SER A 1 95 ? -11.945 -8.057 5.718 1.00 95.25 95 SER A CA 1
ATOM 683 C C . SER A 1 95 ? -10.521 -7.983 5.153 1.00 95.25 95 SER A C 1
ATOM 685 O O . SER A 1 95 ? -9.916 -9.012 4.831 1.00 95.25 95 SER A O 1
ATOM 687 N N . PHE A 1 96 ? -9.940 -6.782 5.114 1.00 94.75 96 PHE A N 1
ATOM 688 C CA . PHE A 1 96 ? -8.552 -6.539 4.725 1.00 94.75 96 PHE A CA 1
ATOM 689 C C . PHE A 1 96 ? -7.573 -7.329 5.596 1.00 94.75 96 PHE A C 1
ATOM 691 O O . PHE A 1 96 ? -6.775 -8.115 5.085 1.00 94.75 96 PHE A O 1
ATOM 698 N N . SER A 1 97 ? -7.682 -7.187 6.919 1.00 95.38 97 SER A N 1
ATOM 699 C CA . SER A 1 97 ? -6.797 -7.853 7.881 1.00 95.38 97 SER A CA 1
ATOM 700 C C . SER A 1 97 ? -6.865 -9.377 7.751 1.00 95.38 97 SER A C 1
ATOM 702 O O . SER A 1 97 ? -5.841 -10.060 7.778 1.00 95.38 97 SER A O 1
ATOM 704 N N . SER A 1 98 ? -8.075 -9.920 7.582 1.00 93.56 98 SER A N 1
ATOM 705 C CA . SER A 1 98 ? -8.313 -11.352 7.374 1.00 93.56 98 SER A CA 1
ATOM 706 C C . SER A 1 98 ? -7.678 -11.849 6.074 1.00 93.56 98 SER A C 1
ATOM 708 O O . SER A 1 98 ? -7.027 -12.895 6.061 1.00 93.56 98 SER A O 1
ATOM 710 N N . THR A 1 99 ? -7.816 -11.075 4.995 1.00 90.38 99 THR A N 1
ATOM 711 C CA . THR A 1 99 ? -7.247 -11.383 3.677 1.00 90.38 99 THR A CA 1
ATOM 712 C C . THR A 1 99 ? -5.722 -11.407 3.736 1.00 90.38 99 THR A C 1
ATOM 714 O O . THR A 1 99 ? -5.113 -12.415 3.376 1.00 90.38 99 THR A O 1
ATOM 717 N N . MET A 1 100 ? -5.098 -10.352 4.269 1.00 91.25 100 MET A N 1
ATOM 718 C CA . MET A 1 100 ? -3.639 -10.266 4.369 1.00 91.25 100 MET A CA 1
ATOM 719 C C . MET A 1 100 ? -3.064 -11.383 5.237 1.00 91.25 100 MET A C 1
ATOM 721 O O . MET A 1 100 ? -2.144 -12.073 4.807 1.00 91.25 100 MET A O 1
ATOM 725 N N . ARG A 1 101 ? -3.663 -11.646 6.405 1.00 91.44 101 ARG A N 1
ATOM 726 C CA . ARG A 1 101 ? -3.217 -12.715 7.311 1.00 91.44 101 ARG A CA 1
ATOM 727 C C . ARG A 1 101 ? -3.344 -14.117 6.709 1.00 91.44 101 ARG A C 1
ATOM 729 O O . ARG A 1 101 ? -2.552 -14.991 7.040 1.00 91.44 101 ARG A O 1
ATOM 736 N N . ARG A 1 102 ? -4.354 -14.367 5.870 1.00 89.12 102 ARG A N 1
ATOM 737 C CA . ARG A 1 102 ? -4.576 -15.689 5.256 1.00 89.12 102 ARG A CA 1
ATOM 738 C C . ARG A 1 102 ? -3.598 -15.976 4.119 1.00 89.12 102 ARG A C 1
ATOM 740 O O . ARG A 1 102 ? -3.294 -17.139 3.848 1.00 89.12 102 ARG A O 1
ATOM 747 N N . HIS A 1 103 ? -3.155 -14.931 3.430 1.00 86.50 103 HIS A N 1
ATOM 748 C CA . HIS A 1 103 ? -2.515 -15.080 2.133 1.00 86.50 103 HIS A CA 1
ATOM 749 C C . HIS A 1 103 ? -1.055 -14.639 2.106 1.00 86.50 103 HIS A C 1
ATOM 751 O O . HIS A 1 103 ? -0.261 -15.287 1.430 1.00 86.50 103 HIS A O 1
ATOM 757 N N . LEU A 1 104 ? -0.671 -13.607 2.855 1.00 88.44 104 LEU A N 1
ATOM 758 C CA . LEU A 1 104 ? 0.689 -13.074 2.860 1.00 88.44 104 LEU A CA 1
ATOM 759 C C . LEU A 1 104 ? 1.447 -13.528 4.102 1.00 88.44 104 LEU A C 1
ATOM 761 O O . LEU A 1 104 ? 1.000 -13.318 5.227 1.00 88.44 104 LEU A O 1
ATOM 765 N N . LYS A 1 105 ? 2.630 -14.102 3.890 1.00 90.00 105 LYS A N 1
ATOM 766 C CA . LYS A 1 105 ? 3.605 -14.318 4.960 1.00 90.00 105 LYS A CA 1
ATOM 767 C C . LYS A 1 105 ? 4.522 -13.106 5.097 1.00 90.00 105 LYS A C 1
ATOM 769 O O . LYS A 1 105 ? 4.783 -12.668 6.210 1.00 90.00 105 LYS A O 1
ATOM 774 N N . CYS A 1 106 ? 5.003 -12.582 3.972 1.00 91.19 106 CYS A N 1
ATOM 775 C CA . CYS A 1 106 ? 5.864 -11.404 3.914 1.00 91.19 106 CYS A CA 1
ATOM 776 C C . CYS A 1 106 ? 6.018 -10.904 2.474 1.00 91.19 106 CYS A C 1
ATOM 778 O O . CYS A 1 106 ? 5.868 -11.666 1.516 1.00 91.19 106 CYS A O 1
ATOM 780 N N . VAL A 1 107 ? 6.365 -9.627 2.338 1.00 91.94 107 VAL A N 1
ATOM 781 C CA . VAL A 1 107 ? 6.582 -8.940 1.064 1.00 91.94 107 VAL A CA 1
ATOM 782 C C . VAL A 1 107 ? 7.846 -8.099 1.152 1.00 91.94 107 VAL A C 1
ATOM 784 O O . VAL A 1 107 ? 7.944 -7.202 1.982 1.00 91.94 107 VAL A O 1
ATOM 787 N N . ARG A 1 108 ? 8.806 -8.344 0.271 1.00 94.12 108 ARG A N 1
ATOM 788 C CA . ARG A 1 108 ? 9.987 -7.507 0.084 1.00 94.12 108 ARG A CA 1
ATOM 789 C C . ARG A 1 108 ? 9.769 -6.599 -1.103 1.00 94.12 108 ARG A C 1
ATOM 791 O O . ARG A 1 108 ? 9.663 -7.086 -2.224 1.00 94.12 108 ARG A O 1
ATOM 798 N N . VAL A 1 109 ? 9.732 -5.293 -0.875 1.00 93.50 109 VAL A N 1
ATOM 799 C CA . VAL A 1 109 ? 9.734 -4.321 -1.971 1.00 93.50 109 VAL A CA 1
ATOM 800 C C . VAL A 1 109 ? 11.170 -4.155 -2.459 1.00 93.50 109 VAL A C 1
ATOM 802 O O . VAL A 1 109 ? 12.019 -3.650 -1.724 1.00 93.50 109 VAL A O 1
ATOM 805 N N . THR A 1 110 ? 11.462 -4.604 -3.677 1.00 93.06 110 THR A N 1
ATOM 806 C CA . THR A 1 110 ? 12.828 -4.568 -4.228 1.00 93.06 110 THR A CA 1
ATOM 807 C C . THR A 1 110 ? 13.072 -3.323 -5.067 1.00 93.06 110 THR A C 1
ATOM 809 O O . THR A 1 110 ? 14.170 -2.772 -5.078 1.00 93.06 110 THR A O 1
ATOM 812 N N . THR A 1 111 ? 12.058 -2.841 -5.786 1.00 93.88 111 THR A N 1
ATOM 813 C CA . THR A 1 111 ? 12.172 -1.642 -6.625 1.00 93.88 111 THR A CA 1
ATOM 814 C C . THR A 1 111 ? 10.825 -0.950 -6.750 1.00 93.88 111 THR A C 1
ATOM 816 O O . THR A 1 111 ? 9.798 -1.611 -6.896 1.00 93.88 111 THR A O 1
ATOM 819 N N . ILE A 1 112 ? 10.846 0.382 -6.747 1.00 93.56 112 ILE A N 1
ATOM 820 C CA . ILE A 1 112 ? 9.716 1.232 -7.118 1.00 93.56 112 ILE A CA 1
ATOM 821 C C . ILE A 1 112 ? 10.199 2.147 -8.241 1.00 93.56 112 ILE A C 1
ATOM 823 O O . ILE A 1 112 ? 11.277 2.728 -8.145 1.00 93.56 112 ILE A O 1
ATOM 827 N N . ALA A 1 113 ? 9.426 2.245 -9.316 1.00 91.69 113 ALA A N 1
ATOM 828 C CA . ALA A 1 113 ? 9.710 3.140 -10.429 1.00 91.69 113 ALA A CA 1
ATOM 829 C C . ALA A 1 113 ? 8.425 3.821 -10.898 1.00 91.69 113 ALA A C 1
ATOM 831 O O . ALA A 1 113 ? 7.354 3.214 -10.865 1.00 91.69 113 ALA A O 1
ATOM 832 N N . ASN A 1 114 ? 8.526 5.056 -11.390 1.00 88.56 114 ASN A N 1
ATOM 833 C CA . ASN A 1 114 ? 7.404 5.708 -12.061 1.00 88.56 114 ASN A CA 1
ATOM 834 C C . ASN A 1 114 ? 6.949 4.854 -13.252 1.00 88.56 114 ASN A C 1
ATOM 836 O O . ASN A 1 114 ? 7.760 4.447 -14.087 1.00 88.56 114 ASN A O 1
ATOM 840 N N . ALA A 1 115 ? 5.650 4.579 -13.330 1.00 86.94 115 ALA A N 1
ATOM 841 C CA . ALA A 1 115 ? 5.054 3.935 -14.487 1.00 86.94 115 ALA A CA 1
ATOM 842 C C . ALA A 1 115 ? 4.491 5.011 -15.419 1.00 86.94 115 ALA A C 1
ATOM 844 O O . ALA A 1 115 ? 3.682 5.840 -15.004 1.00 86.94 115 ALA A O 1
ATOM 845 N N . ASN A 1 116 ? 4.908 4.981 -16.684 1.00 73.50 116 ASN A N 1
ATOM 846 C CA . ASN A 1 116 ? 4.268 5.775 -17.725 1.00 73.50 116 ASN A CA 1
ATOM 847 C C . ASN A 1 116 ? 2.981 5.060 -18.134 1.00 73.50 116 ASN A C 1
ATOM 849 O O . ASN A 1 116 ? 3.027 3.934 -18.628 1.00 73.50 116 ASN A O 1
ATOM 853 N N . THR A 1 117 ? 1.847 5.710 -17.908 1.00 72.44 117 THR A N 1
ATOM 854 C CA . THR A 1 117 ? 0.515 5.164 -18.185 1.00 72.44 117 THR A CA 1
ATOM 855 C C . THR A 1 1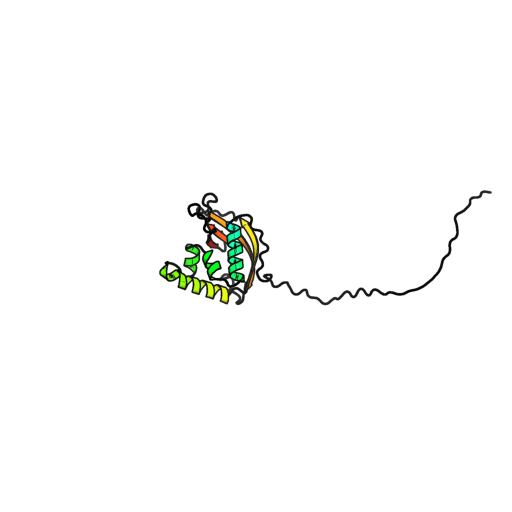17 ? -0.245 6.164 -19.042 1.00 72.44 117 THR A C 1
ATOM 857 O O . THR A 1 117 ? -0.092 7.365 -18.823 1.00 72.44 117 THR A O 1
ATOM 860 N N . ASN A 1 118 ? -1.110 5.697 -19.941 1.00 70.50 118 ASN A N 1
ATOM 861 C CA . ASN A 1 118 ? -2.040 6.572 -20.668 1.00 70.50 118 ASN A CA 1
ATOM 862 C C . ASN A 1 118 ? -3.300 6.902 -19.843 1.00 70.50 118 ASN A C 1
ATOM 864 O O . ASN A 1 118 ? -4.321 7.276 -20.413 1.00 70.50 118 ASN A O 1
ATOM 868 N N . ASP A 1 119 ? -3.249 6.719 -18.522 1.00 74.38 119 ASP A N 1
ATOM 869 C CA . ASP A 1 119 ? -4.346 7.028 -17.615 1.00 74.38 119 ASP A CA 1
ATOM 870 C C . ASP A 1 119 ? -4.602 8.551 -17.615 1.00 74.38 119 ASP A C 1
ATOM 872 O O . ASP A 1 119 ? -3.737 9.316 -17.172 1.00 74.38 119 ASP A O 1
ATOM 876 N N . PRO A 1 120 ? -5.769 9.009 -18.112 1.00 70.56 120 PRO A N 1
ATOM 877 C CA . PRO A 1 120 ? -6.093 10.431 -18.198 1.00 70.56 120 PRO A CA 1
ATOM 878 C C . PRO A 1 120 ? -6.264 11.085 -16.820 1.00 70.56 120 PRO A C 1
ATOM 880 O O . PRO A 1 120 ? -6.175 12.306 -16.713 1.00 70.56 120 PRO A O 1
ATOM 883 N N . ASP A 1 121 ? -6.469 10.287 -15.768 1.00 74.69 121 ASP A N 1
ATOM 884 C CA . ASP A 1 121 ? -6.616 10.753 -14.392 1.00 74.69 121 ASP A CA 1
ATOM 885 C C . ASP A 1 121 ? -5.255 10.894 -13.681 1.00 74.69 121 ASP A C 1
ATOM 887 O O . ASP A 1 121 ? -5.203 11.132 -12.471 1.00 74.69 121 ASP A O 1
ATOM 891 N N . VAL A 1 122 ? -4.131 10.678 -14.375 1.00 78.12 122 VAL A N 1
ATOM 892 C CA . VAL A 1 122 ? -2.783 10.922 -13.840 1.00 78.12 122 VAL A CA 1
ATOM 893 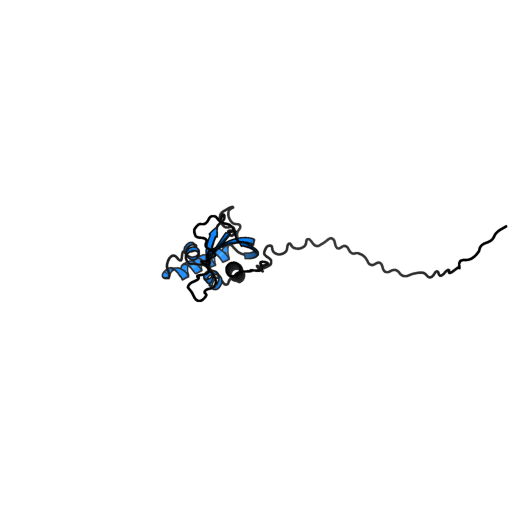C C . VAL A 1 122 ? -2.404 12.373 -14.055 1.00 78.12 122 VAL A C 1
ATOM 895 O O . VAL A 1 122 ? -2.384 12.884 -15.171 1.00 78.12 122 VAL A O 1
ATOM 898 N N . SER A 1 123 ? -2.024 13.033 -12.968 1.00 74.88 123 SER A N 1
ATOM 899 C CA . SER A 1 123 ? -1.474 14.377 -13.012 1.00 74.88 123 SER A CA 1
ATOM 900 C C . SER A 1 123 ? -0.474 14.535 -11.883 1.00 74.88 123 SER A C 1
ATOM 902 O O . SER A 1 123 ? -0.846 14.651 -10.713 1.00 74.88 123 SER A O 1
ATOM 904 N N . ALA A 1 124 ? 0.810 14.589 -12.243 1.00 66.88 124 ALA A N 1
ATOM 905 C CA . ALA A 1 124 ? 1.885 14.842 -11.290 1.00 66.88 124 ALA A CA 1
ATOM 906 C C . ALA A 1 124 ? 1.674 16.172 -10.540 1.00 66.88 124 ALA A C 1
ATOM 908 O O . ALA A 1 124 ? 1.983 16.274 -9.356 1.00 66.88 124 ALA A O 1
ATOM 909 N N . SER A 1 125 ? 1.075 17.171 -11.201 1.00 67.75 125 SER A N 1
ATOM 910 C CA . SER A 1 125 ? 0.714 18.460 -10.596 1.00 67.75 125 SER A CA 1
ATOM 911 C C . SER A 1 125 ? -0.407 18.359 -9.557 1.00 67.75 125 SER A C 1
ATOM 913 O O . SER A 1 125 ? -0.502 19.224 -8.694 1.00 67.75 125 SER A O 1
ATOM 915 N N . LEU A 1 126 ? -1.235 17.314 -9.623 1.00 71.25 126 LEU A N 1
ATOM 916 C CA . LEU A 1 126 ? -2.271 17.000 -8.633 1.00 71.25 126 LEU A CA 1
ATOM 917 C C . LEU A 1 126 ? -1.828 15.894 -7.660 1.00 71.25 126 LEU A C 1
ATOM 919 O O . LEU A 1 126 ? -2.654 15.350 -6.935 1.00 71.25 126 LEU A O 1
ATOM 923 N N . GLY A 1 127 ? -0.543 15.519 -7.672 1.00 78.56 127 GLY A N 1
ATOM 924 C CA . GLY A 1 127 ? -0.014 14.460 -6.813 1.00 78.56 127 GLY A CA 1
ATOM 925 C C . GLY A 1 127 ? -0.518 13.054 -7.159 1.00 78.56 127 GLY A C 1
ATOM 926 O O . GLY A 1 127 ? -0.385 12.150 -6.337 1.00 78.56 127 GLY A O 1
ATOM 927 N N . LEU A 1 128 ? -1.098 12.868 -8.350 1.00 86.56 128 LEU A N 1
ATOM 928 C CA . LEU A 1 128 ? -1.619 11.602 -8.864 1.00 86.56 128 LEU A CA 1
ATOM 929 C C . LEU A 1 128 ? -0.576 10.943 -9.757 1.00 86.56 128 LEU A C 1
ATOM 931 O O . LEU A 1 128 ? -0.287 11.456 -10.836 1.00 86.56 128 LEU A O 1
ATOM 935 N N . GLN A 1 129 ? -0.037 9.805 -9.324 1.00 88.62 129 GLN A N 1
ATOM 936 C CA . GLN A 1 129 ? 1.038 9.112 -10.036 1.00 88.62 129 GLN A CA 1
ATOM 937 C C . GLN A 1 129 ? 0.882 7.593 -9.937 1.00 88.62 129 GLN A C 1
ATOM 939 O O . GLN A 1 129 ? 0.527 7.064 -8.881 1.00 88.62 129 GLN A O 1
ATOM 944 N N . TRP A 1 130 ? 1.180 6.893 -11.035 1.00 92.25 130 TRP A N 1
ATOM 945 C CA . TRP A 1 130 ? 1.360 5.443 -11.026 1.00 92.25 130 TRP A CA 1
ATOM 946 C C . TRP A 1 130 ? 2.818 5.066 -10.810 1.00 92.25 130 TRP A C 1
ATOM 948 O O . TRP A 1 130 ? 3.736 5.647 -11.400 1.00 92.25 130 TRP A O 1
ATOM 958 N N . TYR A 1 131 ? 2.990 4.008 -10.032 1.00 92.38 131 TYR A N 1
ATOM 959 C CA . TYR A 1 131 ? 4.253 3.351 -9.775 1.00 92.38 131 TYR A CA 1
ATOM 960 C C . TYR A 1 131 ? 4.167 1.892 -10.193 1.00 92.38 131 TYR A C 1
ATOM 962 O O . TYR A 1 131 ? 3.190 1.201 -9.901 1.00 92.38 131 TYR A O 1
ATOM 970 N N . ARG A 1 132 ? 5.221 1.417 -10.852 1.00 94.25 132 ARG A N 1
ATOM 971 C CA . ARG A 1 132 ? 5.501 -0.003 -11.002 1.00 94.25 132 ARG A CA 1
ATOM 972 C C . ARG A 1 132 ? 6.352 -0.438 -9.820 1.00 94.25 132 ARG A C 1
ATOM 974 O O . ARG A 1 132 ? 7.394 0.158 -9.550 1.00 94.25 132 ARG A O 1
ATOM 981 N N . VAL A 1 133 ? 5.920 -1.493 -9.154 1.00 93.56 133 VAL A N 1
ATOM 982 C CA . VAL A 1 133 ? 6.567 -2.036 -7.973 1.00 93.56 133 VAL A CA 1
ATOM 983 C C . VAL A 1 133 ? 6.945 -3.487 -8.230 1.00 93.56 133 VAL A C 1
ATOM 985 O O . VAL A 1 133 ? 6.146 -4.285 -8.723 1.00 93.56 133 VAL A O 1
ATOM 988 N N . THR A 1 134 ? 8.192 -3.813 -7.912 1.00 92.88 134 THR A N 1
ATOM 989 C CA . THR A 1 134 ? 8.723 -5.173 -7.970 1.00 92.88 134 THR A CA 1
ATOM 990 C C . THR A 1 134 ? 8.814 -5.719 -6.553 1.00 92.88 134 THR A C 1
ATOM 992 O O . THR A 1 134 ? 9.267 -5.020 -5.640 1.00 92.88 134 THR A O 1
ATOM 995 N N . PHE A 1 135 ? 8.389 -6.970 -6.377 1.00 89.81 135 PHE A N 1
ATOM 996 C CA . PHE A 1 135 ? 8.348 -7.625 -5.077 1.00 89.81 135 PHE A CA 1
ATOM 997 C C . PHE A 1 135 ? 8.936 -9.026 -5.119 1.00 89.81 135 PHE A C 1
ATOM 999 O O . PHE A 1 135 ? 8.698 -9.756 -6.080 1.00 89.81 135 PHE A O 1
ATOM 1006 N N . ASP A 1 136 ? 9.545 -9.427 -4.006 1.00 89.94 136 ASP A N 1
ATOM 1007 C CA . ASP A 1 136 ? 9.646 -10.835 -3.634 1.00 89.94 136 ASP A CA 1
ATOM 1008 C C . ASP A 1 136 ? 8.645 -11.110 -2.502 1.00 89.94 136 ASP A C 1
ATOM 1010 O O . ASP A 1 136 ? 8.746 -10.537 -1.417 1.00 89.94 136 ASP A O 1
ATOM 1014 N N . ALA A 1 137 ? 7.644 -11.958 -2.737 1.00 88.62 137 ALA A N 1
ATOM 1015 C CA . ALA A 1 137 ? 6.594 -12.240 -1.757 1.00 88.62 137 ALA A CA 1
ATOM 1016 C C . ALA A 1 137 ? 6.534 -13.729 -1.414 1.00 88.62 137 ALA A C 1
ATOM 1018 O O . ALA A 1 137 ? 6.567 -14.583 -2.300 1.00 88.62 137 ALA A O 1
ATOM 1019 N N . GLU A 1 138 ? 6.394 -14.039 -0.124 1.00 88.56 138 GLU A N 1
ATOM 1020 C CA . GLU A 1 138 ? 6.031 -15.381 0.325 1.00 88.56 138 GLU A CA 1
ATOM 1021 C C . GLU A 1 138 ? 4.547 -15.419 0.677 1.00 88.56 138 GLU A C 1
ATOM 1023 O O . GLU A 1 138 ? 4.057 -14.626 1.488 1.00 88.56 138 GLU A O 1
ATOM 1028 N N . TYR A 1 139 ? 3.841 -16.385 0.096 1.00 85.69 139 TYR A N 1
ATOM 1029 C CA . TYR A 1 139 ? 2.415 -16.589 0.310 1.00 85.69 139 TYR A CA 1
ATOM 1030 C C . TYR A 1 139 ? 2.176 -17.798 1.218 1.00 85.69 139 TYR A C 1
ATOM 1032 O O . TYR A 1 139 ? 2.835 -18.828 1.076 1.00 85.69 139 TYR A O 1
ATOM 1040 N N . ILE A 1 140 ? 1.235 -17.680 2.158 1.00 84.56 140 ILE A N 1
ATOM 1041 C CA . ILE A 1 140 ? 0.860 -18.774 3.077 1.00 84.56 140 ILE A CA 1
ATOM 1042 C C . ILE A 1 140 ? 0.030 -19.824 2.333 1.00 84.56 140 ILE A C 1
ATOM 1044 O O . ILE A 1 140 ? 0.197 -21.025 2.530 1.00 84.56 140 ILE A O 1
ATOM 1048 N N . THR A 1 141 ? -0.861 -19.362 1.460 1.00 71.94 141 THR A N 1
ATOM 1049 C CA . THR A 1 141 ? -1.663 -20.202 0.572 1.00 71.94 141 THR A CA 1
ATOM 1050 C C . THR A 1 141 ? -1.287 -19.880 -0.873 1.00 71.94 141 THR A C 1
ATOM 1052 O O . THR A 1 141 ? -1.297 -18.703 -1.237 1.00 71.94 141 THR A O 1
ATOM 1055 N N . PRO A 1 142 ? -0.945 -20.876 -1.715 1.00 59.25 142 PRO A N 1
ATOM 1056 C CA . PRO A 1 142 ? -0.732 -20.628 -3.132 1.00 59.25 142 PRO A CA 1
ATOM 1057 C C . PRO A 1 142 ? -2.033 -20.105 -3.733 1.00 59.25 142 PRO A C 1
ATOM 1059 O O . PRO A 1 142 ? -3.090 -20.722 -3.583 1.00 59.25 142 PRO A O 1
ATOM 1062 N N . PHE A 1 143 ? -1.972 -18.964 -4.402 1.00 57.31 143 PHE A N 1
ATOM 1063 C CA . PHE A 1 143 ? -3.125 -18.464 -5.131 1.00 57.31 143 PHE A CA 1
ATOM 1064 C C . PHE A 1 143 ? -3.419 -19.336 -6.349 1.00 57.31 143 PHE A C 1
ATOM 1066 O O . PHE A 1 143 ? -2.507 -19.893 -6.962 1.00 57.31 143 PHE A O 1
ATOM 1073 N N . GLN A 1 144 ? -4.691 -19.404 -6.744 1.00 49.28 144 GLN A N 1
ATOM 1074 C CA . GLN A 1 144 ? -5.040 -19.832 -8.098 1.00 49.28 144 GLN A CA 1
ATOM 1075 C C . GLN A 1 144 ? -4.280 -18.931 -9.095 1.00 49.28 144 GLN A C 1
ATOM 1077 O O . GLN A 1 144 ? -4.252 -17.710 -8.883 1.00 49.28 144 GLN A O 1
ATOM 1082 N N . PRO A 1 145 ? -3.647 -19.488 -10.147 1.00 42.44 145 PRO A N 1
ATOM 1083 C CA . PRO A 1 145 ? -2.966 -18.694 -11.165 1.00 42.44 145 PRO A CA 1
ATOM 1084 C C . PRO A 1 145 ? -3.869 -17.552 -11.652 1.00 42.44 145 PRO A C 1
ATOM 1086 O O . PRO A 1 145 ? -4.994 -17.787 -12.082 1.00 42.44 145 PRO A O 1
ATOM 1089 N N . GLY A 1 146 ? -3.392 -16.311 -11.532 1.00 44.88 146 GLY A N 1
ATOM 1090 C CA . GLY A 1 146 ? -4.109 -15.108 -11.967 1.00 44.88 146 GLY A CA 1
ATOM 1091 C C . GLY A 1 146 ? -5.047 -14.447 -10.948 1.00 44.88 146 GLY A C 1
ATOM 1092 O O . GLY A 1 146 ? -5.484 -13.333 -11.211 1.00 44.88 146 GLY A O 1
ATOM 1093 N N . ALA A 1 147 ? -5.339 -15.058 -9.792 1.00 51.06 147 ALA A N 1
ATOM 1094 C CA . ALA A 1 147 ? -6.401 -14.548 -8.916 1.00 51.06 147 ALA A CA 1
ATOM 1095 C C . ALA A 1 147 ? -5.939 -13.728 -7.704 1.00 51.06 147 ALA A C 1
ATOM 1097 O O . ALA A 1 147 ? -6.757 -12.992 -7.160 1.00 51.06 147 ALA A O 1
ATOM 1098 N N . ALA A 1 148 ? -4.685 -13.839 -7.246 1.00 52.03 148 ALA A N 1
ATOM 1099 C CA . ALA A 1 148 ? -4.316 -13.132 -6.015 1.00 52.03 148 ALA A CA 1
ATOM 1100 C C . ALA A 1 148 ? -2.827 -12.826 -5.781 1.00 52.03 148 ALA A C 1
ATOM 1102 O O . ALA A 1 148 ? -2.467 -12.344 -4.711 1.00 52.03 148 ALA A O 1
ATOM 1103 N N . ALA A 1 149 ? -1.962 -12.991 -6.787 1.00 69.31 149 ALA A N 1
ATOM 1104 C CA . ALA A 1 149 ? -0.625 -12.399 -6.707 1.00 69.31 149 ALA A CA 1
ATOM 1105 C C . ALA A 1 149 ? -0.729 -10.876 -6.500 1.00 69.31 149 ALA A C 1
ATOM 1107 O O . ALA A 1 149 ? -1.617 -10.238 -7.070 1.00 69.31 149 ALA A O 1
ATOM 1108 N N . LEU A 1 150 ? 0.171 -10.308 -5.692 1.00 85.00 150 LEU A N 1
ATOM 1109 C CA . LEU A 1 150 ? 0.218 -8.862 -5.485 1.00 85.00 150 LEU A CA 1
ATOM 1110 C C . LEU A 1 150 ? 0.327 -8.142 -6.841 1.00 85.00 150 LEU A C 1
ATOM 1112 O O . LEU A 1 150 ? 1.219 -8.475 -7.629 1.00 85.00 150 LEU A O 1
ATOM 1116 N N . PRO A 1 151 ? -0.572 -7.188 -7.139 1.00 88.94 151 PRO A N 1
ATOM 1117 C CA . PRO A 1 151 ? -0.514 -6.437 -8.384 1.00 88.94 151 PRO A CA 1
ATOM 1118 C C . PRO A 1 151 ? 0.783 -5.617 -8.451 1.00 88.94 151 PRO A C 1
ATOM 1120 O O . PRO A 1 151 ? 1.178 -5.038 -7.448 1.00 88.94 151 PRO A O 1
ATOM 1123 N N . PRO A 1 152 ? 1.463 -5.537 -9.605 1.00 91.19 152 PRO A N 1
ATOM 1124 C CA . PRO A 1 152 ? 2.710 -4.788 -9.739 1.00 91.19 152 PRO A CA 1
ATOM 1125 C C . PRO A 1 152 ? 2.516 -3.281 -9.950 1.00 91.19 152 PRO A C 1
ATOM 1127 O O . PRO A 1 152 ? 3.508 -2.559 -9.949 1.00 91.19 152 PRO A O 1
ATOM 1130 N N . PHE A 1 153 ? 1.298 -2.778 -10.164 1.00 92.69 153 PHE A N 1
ATOM 1131 C CA . PHE A 1 153 ? 1.055 -1.347 -10.373 1.00 92.69 153 PHE A CA 1
ATOM 1132 C C . PHE A 1 153 ? 0.232 -0.761 -9.235 1.00 92.69 153 PHE A C 1
ATOM 1134 O O . PHE A 1 153 ? -0.800 -1.325 -8.876 1.00 92.69 153 PHE A O 1
ATOM 1141 N N . TYR A 1 154 ? 0.665 0.388 -8.713 1.00 93.06 154 TYR A N 1
ATOM 1142 C CA . TYR A 1 154 ? -0.004 1.127 -7.642 1.00 93.06 154 TYR A CA 1
ATOM 1143 C C . TYR A 1 154 ? -0.151 2.595 -8.014 1.00 93.06 154 TYR A C 1
ATOM 1145 O O . TYR A 1 154 ? 0.824 3.245 -8.395 1.00 93.06 154 TYR A O 1
ATOM 1153 N N . LYS A 1 155 ? -1.365 3.124 -7.876 1.00 92.25 155 LYS A N 1
ATOM 1154 C CA . LYS A 1 155 ? -1.656 4.546 -8.048 1.00 92.25 155 LYS A CA 1
ATOM 1155 C C . LYS A 1 155 ? -1.698 5.199 -6.684 1.00 92.25 155 LYS A C 1
ATOM 1157 O O . LYS A 1 155 ? -2.462 4.760 -5.819 1.00 92.25 155 LYS A O 1
ATOM 1162 N N . THR A 1 156 ? -0.923 6.259 -6.501 1.00 91.06 156 THR A N 1
ATOM 1163 C CA . THR A 1 156 ? -0.978 7.063 -5.281 1.00 91.06 156 THR A CA 1
ATOM 1164 C C . THR A 1 156 ? -1.535 8.447 -5.557 1.00 91.06 156 THR A C 1
ATOM 1166 O O . THR A 1 156 ? -1.301 9.003 -6.630 1.00 91.06 156 THR A O 1
ATOM 1169 N N . LEU A 1 157 ? -2.210 9.008 -4.562 1.00 86.38 157 LEU A N 1
ATOM 1170 C CA . LEU A 1 157 ? -2.670 10.389 -4.528 1.00 86.38 157 LEU A CA 1
ATOM 1171 C C . LEU A 1 157 ? -2.040 11.088 -3.326 1.00 86.38 157 LEU A C 1
ATOM 1173 O O . LEU A 1 157 ? -2.301 10.705 -2.188 1.00 86.38 157 LEU A O 1
ATOM 1177 N N . ALA A 1 158 ? -1.247 12.124 -3.570 1.00 74.62 158 ALA A N 1
ATOM 1178 C CA . ALA A 1 158 ? -0.914 13.121 -2.564 1.00 74.62 158 ALA A CA 1
ATOM 1179 C C . ALA A 1 158 ? -1.950 14.246 -2.666 1.00 74.62 158 ALA A C 1
ATOM 1181 O O . ALA A 1 158 ? -1.873 15.022 -3.613 1.00 74.62 158 ALA A O 1
ATOM 1182 N N . ASP A 1 159 ? -2.924 14.309 -1.750 1.00 64.94 159 ASP A N 1
ATOM 1183 C CA . ASP A 1 159 ? -3.923 15.387 -1.759 1.00 64.94 159 ASP A CA 1
ATOM 1184 C C . ASP A 1 159 ? -3.204 16.749 -1.639 1.00 64.94 159 ASP A C 1
ATOM 1186 O O . ASP A 1 159 ? -2.538 16.997 -0.628 1.00 64.94 159 ASP A O 1
ATOM 1190 N N . PRO A 1 160 ? -3.273 17.619 -2.665 1.00 55.25 160 PRO A N 1
ATOM 1191 C CA . PRO A 1 160 ? -2.557 18.889 -2.667 1.00 55.25 160 PRO A CA 1
ATOM 1192 C C . PRO A 1 160 ? -3.250 19.975 -1.825 1.00 55.25 160 PRO A C 1
ATOM 1194 O O . PRO A 1 160 ? -2.685 21.058 -1.657 1.00 55.25 160 PRO A O 1
ATOM 1197 N N . HIS A 1 161 ? -4.461 19.721 -1.318 1.00 54.94 161 HIS A N 1
ATOM 1198 C CA . HIS A 1 161 ? -5.288 20.680 -0.583 1.00 54.94 161 HIS A CA 1
ATOM 1199 C C . HIS A 1 161 ? -5.378 20.399 0.916 1.00 54.94 161 HIS A C 1
ATOM 1201 O O . HIS A 1 161 ? -5.730 21.302 1.678 1.00 54.94 161 HIS A O 1
ATOM 1207 N N . GLU A 1 162 ? -5.035 19.194 1.364 1.00 52.69 162 GLU A N 1
ATOM 1208 C CA . GLU A 1 162 ? -4.920 18.914 2.789 1.00 52.69 162 GLU A CA 1
ATOM 1209 C C . GLU A 1 162 ? -3.515 19.258 3.309 1.00 52.69 162 GLU A C 1
ATOM 1211 O O . GLU A 1 162 ? -2.513 19.001 2.632 1.00 52.69 162 GLU A O 1
ATOM 1216 N N . PRO A 1 163 ? -3.393 19.813 4.531 1.00 51.78 163 PRO A N 1
ATOM 1217 C CA . PRO A 1 163 ? -2.114 19.958 5.210 1.00 51.78 163 PRO A CA 1
ATOM 1218 C C . PRO A 1 163 ? -1.629 18.568 5.653 1.00 51.78 163 PRO A C 1
ATOM 1220 O O . PRO A 1 163 ? -1.672 18.205 6.821 1.00 51.78 163 PRO A O 1
ATOM 1223 N N . ALA A 1 164 ? -1.168 17.799 4.669 1.00 56.88 164 ALA A N 1
ATOM 1224 C CA . ALA A 1 164 ? -0.419 16.559 4.764 1.00 56.88 164 ALA A CA 1
ATOM 1225 C C . ALA A 1 164 ? -1.054 15.404 5.565 1.00 56.88 164 ALA A C 1
ATOM 1227 O O . ALA A 1 164 ? -0.514 15.019 6.606 1.00 56.88 164 ALA A O 1
ATOM 1228 N N . PRO A 1 165 ? -2.041 14.676 5.016 1.00 58.66 165 PRO A N 1
ATOM 1229 C CA . PRO A 1 165 ? -1.935 13.230 5.081 1.00 58.66 165 PRO A CA 1
ATOM 1230 C C . PRO A 1 165 ? -0.725 12.772 4.235 1.00 58.66 165 PRO A C 1
ATOM 1232 O O . PRO A 1 165 ? -0.348 13.427 3.251 1.00 58.66 165 PRO A O 1
ATOM 1235 N N . PRO A 1 166 ? -0.071 11.653 4.591 1.00 65.88 166 PRO A N 1
ATOM 1236 C CA . PRO A 1 166 ? 0.801 10.968 3.644 1.00 65.88 166 PRO A CA 1
ATOM 1237 C C . PRO A 1 166 ? -0.005 10.633 2.375 1.00 65.88 166 PRO A C 1
ATOM 1239 O O . PRO A 1 166 ? -1.223 10.450 2.467 1.00 65.88 166 PRO A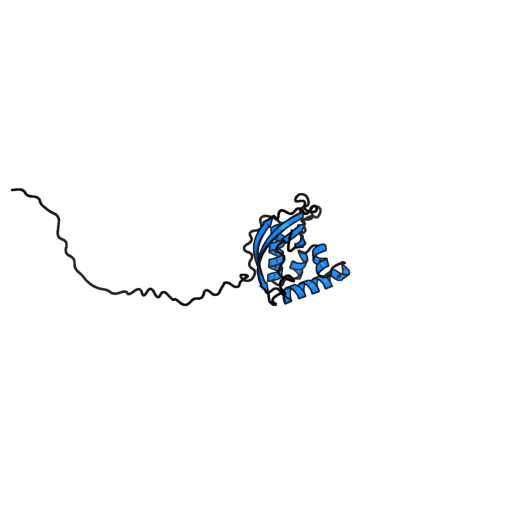 O 1
ATOM 1242 N N . PRO A 1 167 ? 0.630 10.548 1.192 1.00 78.31 167 PRO A N 1
ATOM 1243 C CA . PRO A 1 167 ? -0.071 10.107 -0.008 1.00 78.31 167 PRO A CA 1
ATOM 1244 C C . PRO A 1 167 ? -0.787 8.785 0.248 1.00 78.31 167 PRO A C 1
ATOM 1246 O O . PRO A 1 167 ? -0.311 7.980 1.039 1.00 78.31 167 PRO A O 1
ATOM 1249 N N . LEU A 1 168 ? -1.917 8.555 -0.405 1.00 87.12 168 LEU A N 1
ATOM 1250 C CA . LEU A 1 168 ? -2.715 7.347 -0.225 1.00 87.12 168 LEU A CA 1
ATOM 1251 C C . LEU A 1 168 ? -2.625 6.466 -1.461 1.00 87.12 168 LEU A C 1
ATOM 1253 O O . LEU A 1 168 ? -2.639 6.966 -2.585 1.00 87.12 168 LEU A O 1
ATOM 1257 N N . ILE A 1 169 ? -2.603 5.151 -1.263 1.00 91.00 169 ILE A N 1
ATOM 1258 C CA . ILE A 1 169 ? -2.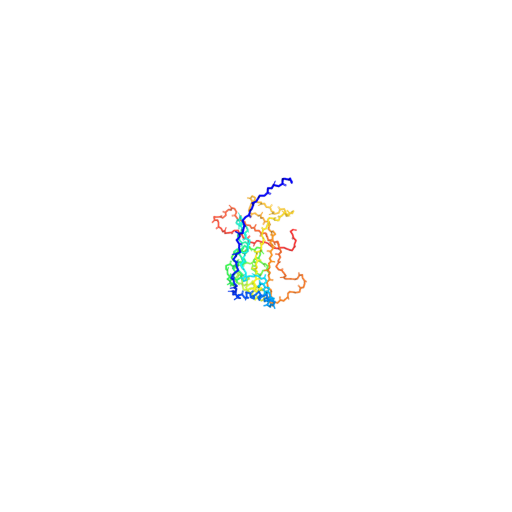755 4.169 -2.336 1.00 91.00 169 ILE A CA 1
ATOM 1259 C C . ILE A 1 169 ? -4.236 4.117 -2.704 1.00 91.00 169 ILE A C 1
ATOM 1261 O O . ILE A 1 169 ? -5.066 3.631 -1.934 1.00 91.00 169 ILE A O 1
ATOM 1265 N N . ILE A 1 170 ? -4.580 4.641 -3.874 1.00 90.06 170 ILE A N 1
ATOM 1266 C CA . ILE A 1 170 ? -5.971 4.774 -4.323 1.00 90.06 170 ILE A CA 1
ATOM 1267 C C . ILE A 1 170 ? -6.375 3.694 -5.322 1.00 90.06 170 ILE A C 1
ATOM 1269 O O . ILE A 1 170 ? -7.561 3.407 -5.442 1.00 90.06 170 ILE A O 1
ATOM 1273 N N . ASN A 1 171 ? -5.416 3.067 -6.004 1.00 89.19 171 ASN A N 1
ATOM 1274 C CA . ASN A 1 171 ? -5.700 1.988 -6.941 1.00 89.19 171 ASN A CA 1
ATOM 1275 C C . ASN A 1 171 ? -4.515 1.022 -7.070 1.00 89.19 171 ASN A C 1
ATOM 1277 O O . ASN A 1 171 ? -3.374 1.382 -6.770 1.00 89.19 171 ASN A O 1
ATOM 1281 N N . GLN A 1 172 ? -4.794 -0.186 -7.553 1.00 89.06 172 GLN A N 1
ATOM 1282 C CA . GLN A 1 172 ? -3.801 -1.199 -7.883 1.00 89.06 172 GLN A CA 1
ATOM 1283 C C . GLN A 1 172 ? -4.227 -1.992 -9.126 1.00 89.06 172 GLN A C 1
ATOM 1285 O O . GLN A 1 172 ? -5.419 -2.219 -9.332 1.00 89.06 172 GLN A O 1
ATOM 1290 N N . ALA A 1 173 ? -3.275 -2.432 -9.949 1.00 85.00 173 ALA A N 1
ATOM 1291 C CA . ALA A 1 173 ? -3.591 -3.112 -11.205 1.00 85.00 173 ALA A CA 1
ATOM 1292 C C . ALA A 1 173 ? -2.516 -4.115 -11.656 1.00 85.00 173 ALA A C 1
ATOM 1294 O O . ALA A 1 173 ? -1.351 -4.040 -11.264 1.00 85.00 173 ALA A O 1
ATOM 1295 N N . THR A 1 174 ? -2.915 -5.065 -12.507 1.00 83.69 174 THR A N 1
ATOM 1296 C CA . THR A 1 174 ? -2.006 -6.006 -13.192 1.00 83.69 174 THR A CA 1
ATOM 1297 C C . THR A 1 174 ? -1.434 -5.444 -14.494 1.00 83.69 174 THR A C 1
ATOM 1299 O O . THR A 1 174 ? -0.385 -5.902 -14.944 1.00 83.69 174 THR A O 1
ATOM 1302 N N . SER A 1 175 ? -2.082 -4.421 -15.053 1.00 72.31 175 SER A N 1
ATOM 1303 C CA . SER A 1 175 ? -1.630 -3.594 -16.173 1.00 72.31 175 SER A CA 1
ATOM 1304 C C . SER A 1 175 ? -1.972 -2.133 -15.864 1.00 72.31 175 SER A C 1
ATOM 1306 O O . SER A 1 175 ? -3.045 -1.906 -15.303 1.00 72.31 175 SER A O 1
ATOM 1308 N N . PRO A 1 176 ? -1.097 -1.171 -16.197 1.00 58.50 176 PRO A N 1
ATOM 1309 C CA . PRO A 1 176 ? -1.404 0.251 -16.107 1.00 58.50 176 PRO A CA 1
ATOM 1310 C C . PRO A 1 176 ? -2.383 0.697 -17.198 1.00 58.50 176 PRO A C 1
ATOM 1312 O O . PRO A 1 176 ? -2.576 -0.070 -18.175 1.00 58.50 176 PRO A O 1
#

Sequence (176 aa):
MLDRYRGRLVAIAVAAMILSIGVSALLAGRGAAAPACANGQSDASPTGKGEQVIVDYFKAVNNQDYATAWGYLGRQMRATYGAISPAQDADGLSSFSSTMRRHLKCVRVTTIANANTNDPDVSASLGLQWYRVTFDAEYITPFQPGAAALPPFYKTLADPHEPAPPPLIINQATSP

Organism: NCBI:txid627089

Radius of gyration: 29.65 Å; chains: 1; bounding box: 114×50×36 Å

Secondary structure (DSSP, 8-state):
-----------------------------------TTGGG-------SHHHHHHHHHHHHHHTT-HHHHHHTB-HHHHHTTT--SGGGHHHHHHHHHHHHHHHEEEEEEEEEEEPP---TT-BGGGTEEEEEEEEEEEESSPPPTTTSSPPSEEEEE--SSSS-PPPEEEEEES--

pLDDT: mean 76.15, std 20.83, range [30.12, 97.0]